Protein AF-A0A2K8PTS9-F1 (afdb_monomer)

pLDDT: mean 95.24, std 4.3, range [76.12, 98.56]

Foldseek 3Di:
DFAFPDQQCCQLQVNPRHLLSNLVCVVVVHHRVPDDPVLLVVLLVCVVVVHDDPAFEWEAQDPVQIHTPGCSSNSSSCVNNPNPDDGDHHYYHDNVRNVRSD

Solvent-accessible surface area (backbone atoms only — not comparable to full-atom values): 5595 Å² total; per-residue (Å²): 104,31,45,41,80,39,72,64,46,26,53,37,15,72,67,68,20,28,43,68,46,23,31,55,33,47,75,70,69,55,52,40,91,77,44,82,61,60,71,38,52,54,47,22,54,41,46,77,72,68,56,84,74,82,58,32,35,32,35,10,44,45,91,89,52,26,16,41,78,40,45,63,60,59,55,27,11,40,48,64,58,64,53,90,58,90,78,68,66,48,79,48,72,40,83,76,36,45,71,53,63,91

Sequence (102 aa):
MRYLDYSYWVELSGGSRQPTYAAARINAGLRAFDVPNEPFIDAAHALSRGERFPPPILVGERQDNLVCLEGHLRLTAYVLVGFPTDIECLIGTAPAMGRWAR

Mean predicted ali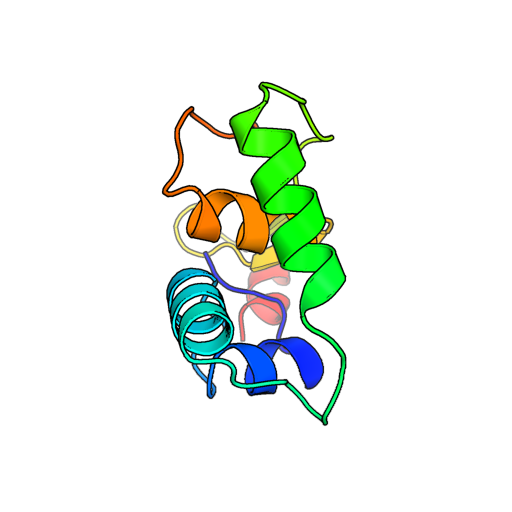gned error: 2.61 Å

Structure (mmCIF, N/CA/C/O backbone):
data_AF-A0A2K8PTS9-F1
#
_entry.id   AF-A0A2K8PTS9-F1
#
loop_
_atom_site.group_PDB
_atom_site.id
_atom_site.type_symbol
_atom_site.label_atom_id
_atom_site.label_alt_id
_atom_site.label_comp_id
_atom_site.label_asym_id
_atom_site.label_entity_id
_atom_site.label_seq_id
_atom_site.pdbx_PDB_ins_code
_atom_site.Cartn_x
_atom_site.Cartn_y
_atom_site.Cartn_z
_atom_site.occupancy
_atom_site.B_iso_or_equiv
_atom_site.auth_seq_id
_atom_site.auth_comp_id
_atom_site.auth_asym_id
_atom_site.auth_atom_id
_atom_site.pdbx_PDB_model_num
ATOM 1 N N . MET A 1 1 ? -3.250 -3.122 -9.066 1.00 91.06 1 MET A N 1
ATOM 2 C CA . MET A 1 1 ? -2.009 -2.392 -8.722 1.00 91.06 1 MET A CA 1
ATOM 3 C C . MET A 1 1 ? -1.227 -3.189 -7.680 1.00 91.06 1 MET A C 1
ATOM 5 O O . MET A 1 1 ? -1.844 -3.871 -6.867 1.00 91.06 1 MET A O 1
ATOM 9 N N . ARG A 1 2 ? 0.108 -3.167 -7.757 1.00 96.19 2 ARG A N 1
ATOM 10 C CA . ARG A 1 2 ? 1.032 -3.922 -6.888 1.00 96.19 2 ARG A CA 1
ATOM 11 C C . ARG A 1 2 ? 2.041 -2.987 -6.208 1.00 96.19 2 ARG A C 1
ATOM 13 O O . ARG A 1 2 ? 2.153 -1.825 -6.581 1.00 96.19 2 ARG A O 1
ATOM 20 N N . TYR A 1 3 ? 2.797 -3.483 -5.24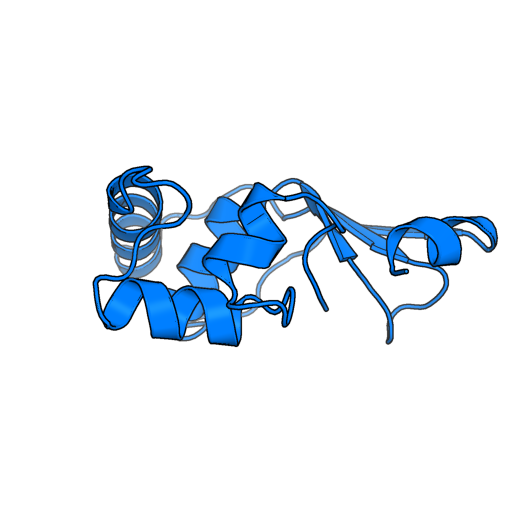4 1.00 97.50 3 TYR A N 1
ATOM 21 C CA . TYR A 1 3 ? 4.031 -2.854 -4.788 1.00 97.50 3 TYR A CA 1
ATOM 22 C C . TYR A 1 3 ? 5.160 -3.049 -5.806 1.00 97.50 3 TYR A C 1
ATOM 24 O O . TYR A 1 3 ? 5.115 -3.962 -6.646 1.00 97.50 3 TYR A O 1
ATOM 32 N N . LEU A 1 4 ? 6.194 -2.213 -5.707 1.00 95.06 4 LEU A N 1
ATOM 33 C CA . LEU A 1 4 ? 7.474 -2.489 -6.357 1.00 95.06 4 LEU A CA 1
ATOM 34 C C . LEU A 1 4 ? 8.018 -3.860 -5.940 1.00 95.06 4 LEU A C 1
ATOM 36 O O . LEU A 1 4 ? 7.720 -4.353 -4.849 1.00 95.06 4 LEU A O 1
ATOM 40 N N . ASP A 1 5 ? 8.807 -4.469 -6.825 1.00 94.50 5 ASP A N 1
ATOM 41 C CA . ASP A 1 5 ? 9.544 -5.689 -6.498 1.00 94.50 5 ASP A CA 1
ATOM 42 C C . ASP A 1 5 ? 10.718 -5.348 -5.575 1.00 94.50 5 ASP A C 1
ATOM 44 O O . ASP A 1 5 ? 11.839 -5.070 -5.996 1.00 94.50 5 ASP A O 1
ATOM 48 N N . TYR A 1 6 ? 10.402 -5.248 -4.290 1.00 95.19 6 TYR A N 1
ATOM 49 C CA . TYR A 1 6 ? 11.336 -4.929 -3.229 1.00 95.19 6 TYR A CA 1
ATOM 50 C C . TYR A 1 6 ? 11.085 -5.887 -2.074 1.00 95.19 6 TYR A C 1
ATOM 52 O O . TYR A 1 6 ? 9.935 -6.091 -1.675 1.00 95.19 6 TYR A O 1
ATOM 60 N N . SER A 1 7 ? 12.162 -6.459 -1.533 1.00 97.06 7 SER A N 1
ATOM 61 C CA . SER A 1 7 ? 12.119 -7.591 -0.598 1.00 97.06 7 SER A CA 1
ATOM 62 C C . SER A 1 7 ? 11.128 -7.392 0.548 1.00 97.06 7 SER A C 1
ATOM 64 O O . SER A 1 7 ? 10.353 -8.296 0.844 1.00 97.06 7 SER A O 1
ATOM 66 N N . TYR A 1 8 ? 11.084 -6.194 1.139 1.00 97.75 8 TYR A N 1
ATOM 67 C CA . TYR A 1 8 ? 10.141 -5.866 2.209 1.00 97.75 8 TYR A CA 1
ATOM 68 C C . TYR A 1 8 ? 8.674 -6.035 1.793 1.00 97.75 8 TYR A C 1
ATOM 70 O O . TYR A 1 8 ? 7.895 -6.683 2.489 1.00 97.75 8 TYR A O 1
ATOM 78 N N . TRP A 1 9 ? 8.287 -5.488 0.640 1.00 97.62 9 TRP A N 1
ATOM 79 C CA . TRP A 1 9 ? 6.902 -5.539 0.169 1.00 97.62 9 TRP A CA 1
ATOM 80 C C . TRP A 1 9 ? 6.502 -6.934 -0.298 1.00 97.62 9 TRP A C 1
ATOM 82 O O . TRP A 1 9 ? 5.350 -7.340 -0.120 1.00 97.62 9 TRP A O 1
ATOM 92 N N . VAL A 1 10 ? 7.449 -7.671 -0.877 1.00 97.81 10 VAL A N 1
ATOM 93 C CA . VAL A 1 10 ? 7.278 -9.080 -1.242 1.00 97.81 10 VAL A CA 1
ATOM 94 C C . VAL A 1 10 ? 6.993 -9.902 0.017 1.00 97.81 10 VAL A C 1
ATOM 96 O O . VAL A 1 10 ? 5.970 -10.579 0.070 1.00 97.81 10 VAL A O 1
ATOM 99 N N . GLU A 1 11 ? 7.807 -9.765 1.062 1.00 98.56 11 GLU A N 1
ATOM 100 C CA . GLU A 1 11 ? 7.638 -10.488 2.330 1.00 98.56 11 GLU A CA 1
ATOM 101 C C . GLU A 1 11 ? 6.324 -10.128 3.045 1.00 98.56 11 GLU A C 1
ATOM 103 O O . GLU A 1 11 ? 5.523 -11.004 3.400 1.00 98.56 11 GLU A O 1
ATOM 108 N N . LEU A 1 12 ? 6.040 -8.827 3.184 1.00 98.56 12 LEU A N 1
ATOM 109 C CA . LEU A 1 12 ? 4.828 -8.330 3.844 1.00 98.56 12 LEU A CA 1
ATOM 110 C C . LEU A 1 12 ? 3.554 -8.873 3.195 1.00 98.56 12 LEU A C 1
ATOM 112 O O . LEU A 1 12 ? 2.594 -9.208 3.883 1.00 98.56 12 LEU A O 1
ATOM 116 N N . SER A 1 13 ? 3.559 -9.004 1.869 1.00 98.44 13 SER A N 1
ATOM 117 C CA . SER A 1 13 ? 2.413 -9.458 1.077 1.00 98.44 13 SER A CA 1
ATOM 118 C C . SER A 1 13 ? 2.405 -10.963 0.778 1.00 98.44 13 SER A C 1
ATOM 120 O O . SER A 1 13 ? 1.545 -11.420 0.018 1.00 98.44 13 SER A O 1
ATOM 122 N N . GLY A 1 14 ? 3.338 -11.738 1.344 1.00 97.88 14 GLY A N 1
ATOM 123 C CA . GLY A 1 14 ? 3.434 -13.183 1.118 1.00 97.88 14 GLY A CA 1
ATOM 124 C C . GLY A 1 14 ? 3.741 -13.548 -0.339 1.00 97.88 14 GLY A C 1
ATOM 125 O O . GLY A 1 14 ? 3.154 -14.481 -0.878 1.00 97.88 14 GLY A O 1
ATOM 126 N N . GLY A 1 15 ? 4.584 -12.763 -1.008 1.00 97.38 15 GLY A N 1
ATOM 127 C CA . GLY A 1 15 ? 4.991 -12.957 -2.403 1.00 97.38 15 GLY A CA 1
ATOM 128 C C . GLY A 1 15 ? 4.074 -12.313 -3.446 1.00 97.38 15 GLY A C 1
ATOM 129 O O . GLY A 1 15 ? 4.489 -12.099 -4.582 1.00 97.38 15 GLY A O 1
ATOM 130 N N . SER A 1 16 ? 2.839 -11.954 -3.087 1.00 96.94 16 SER A N 1
ATOM 131 C CA . SER A 1 16 ? 1.846 -11.454 -4.055 1.00 96.94 16 SER A CA 1
ATOM 132 C C . SER A 1 16 ? 2.144 -10.047 -4.587 1.00 96.94 16 SER A C 1
ATOM 134 O O . SER A 1 16 ? 1.645 -9.661 -5.649 1.00 96.94 16 SER A O 1
ATOM 136 N N . ARG A 1 17 ? 2.894 -9.250 -3.813 1.00 97.38 17 ARG A N 1
ATOM 137 C CA . ARG A 1 17 ? 3.077 -7.800 -3.982 1.00 97.38 17 ARG A CA 1
ATOM 138 C C . ARG A 1 17 ? 1.764 -7.014 -3.951 1.00 97.38 17 ARG A C 1
ATOM 140 O O . ARG A 1 17 ? 1.733 -5.865 -4.379 1.00 97.38 17 ARG A O 1
ATOM 147 N N . GLN A 1 18 ? 0.665 -7.597 -3.479 1.00 97.44 18 GLN A N 1
ATOM 148 C CA . GLN A 1 18 ? -0.635 -6.933 -3.447 1.00 97.44 18 GLN A CA 1
ATOM 149 C C . GLN A 1 18 ? -0.913 -6.328 -2.063 1.00 97.44 18 GLN A C 1
ATOM 151 O O . GLN A 1 18 ? -0.767 -7.023 -1.054 1.00 97.44 18 GLN A O 1
ATOM 156 N N . PRO A 1 19 ? -1.383 -5.069 -1.988 1.00 97.12 19 PRO A N 1
ATOM 157 C CA . PRO A 1 19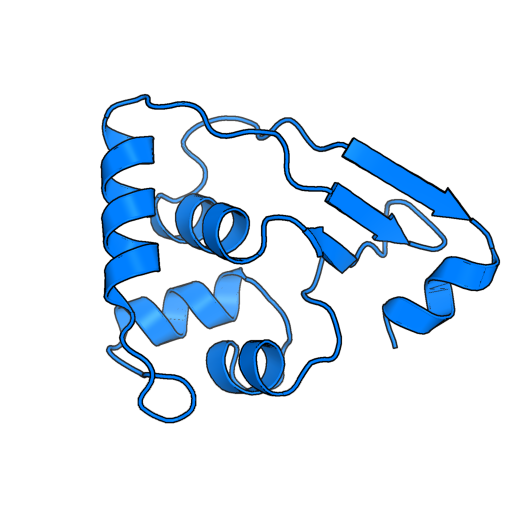 ? -1.745 -4.452 -0.713 1.00 97.12 19 PRO A CA 1
ATOM 158 C C . PRO A 1 19 ? -2.860 -5.161 0.051 1.00 97.12 19 PRO A C 1
ATOM 160 O O . PRO A 1 19 ? -2.830 -5.193 1.275 1.00 97.12 19 PRO A O 1
ATOM 163 N N . THR A 1 20 ? -3.811 -5.776 -0.655 1.00 97.62 20 THR A N 1
ATOM 164 C CA . THR A 1 20 ? -4.887 -6.597 -0.070 1.00 97.62 20 THR A CA 1
ATOM 165 C C . THR A 1 20 ? -4.342 -7.785 0.716 1.00 97.62 20 THR A C 1
ATOM 167 O O . THR A 1 20 ? -4.777 -8.038 1.836 1.00 97.62 20 THR A O 1
ATOM 170 N N . TYR A 1 21 ? -3.332 -8.465 0.178 1.00 98.38 21 TYR A N 1
ATOM 171 C CA . TYR A 1 21 ? -2.659 -9.566 0.863 1.00 98.38 21 TYR A CA 1
ATOM 172 C C . TYR A 1 21 ? -1.779 -9.076 2.015 1.00 98.38 21 TYR A C 1
ATOM 174 O O . TYR A 1 21 ? -1.760 -9.706 3.070 1.00 98.38 21 TYR A O 1
ATOM 182 N N . ALA A 1 22 ? -1.085 -7.944 1.850 1.00 98.44 22 ALA A N 1
ATOM 183 C CA . ALA A 1 22 ? -0.332 -7.328 2.943 1.00 98.44 22 ALA A CA 1
ATOM 184 C C . ALA A 1 22 ? -1.244 -6.954 4.121 1.00 98.44 22 ALA A C 1
ATOM 186 O O . ALA A 1 22 ? -0.956 -7.325 5.254 1.00 98.44 22 ALA A O 1
ATOM 187 N N . ALA A 1 23 ? -2.379 -6.302 3.859 1.00 98.31 23 ALA A N 1
ATOM 188 C CA . ALA A 1 23 ? -3.359 -5.951 4.883 1.00 98.31 23 ALA A CA 1
ATOM 189 C C . ALA A 1 23 ? -3.924 -7.191 5.597 1.00 98.31 23 ALA A C 1
ATOM 191 O O . ALA A 1 23 ? -3.997 -7.212 6.824 1.00 98.31 23 ALA A O 1
ATOM 192 N N . ALA A 1 24 ? -4.255 -8.255 4.856 1.00 98.31 24 ALA A N 1
ATOM 193 C CA . ALA A 1 24 ? -4.711 -9.513 5.448 1.00 98.31 24 ALA A CA 1
ATOM 194 C C . ALA A 1 24 ? -3.659 -10.131 6.389 1.00 98.31 24 ALA A C 1
ATOM 196 O O . ALA A 1 24 ? -3.996 -10.602 7.474 1.00 98.31 24 ALA A O 1
ATOM 197 N N . ARG A 1 25 ? -2.379 -10.094 6.002 1.00 98.56 25 ARG A N 1
ATOM 198 C CA . ARG A 1 25 ? -1.265 -10.608 6.816 1.00 98.56 25 ARG A CA 1
ATOM 199 C C . ARG A 1 25 ? -0.998 -9.741 8.048 1.00 98.56 25 ARG A C 1
ATOM 201 O O . ARG A 1 25 ? -0.802 -10.296 9.126 1.00 98.56 25 ARG A O 1
ATOM 208 N N . ILE A 1 26 ? -1.075 -8.416 7.915 1.00 98.50 26 ILE A N 1
ATOM 209 C CA . ILE A 1 26 ? -0.995 -7.473 9.043 1.00 98.50 26 ILE A CA 1
ATOM 210 C C . ILE A 1 26 ? -2.118 -7.746 10.050 1.00 98.50 26 ILE A C 1
ATOM 212 O O . ILE A 1 26 ? -1.842 -7.870 11.242 1.00 98.50 26 ILE A O 1
ATOM 216 N N . ASN A 1 27 ? -3.360 -7.914 9.583 1.00 98.12 27 ASN A N 1
ATOM 217 C CA . ASN A 1 27 ? -4.506 -8.249 10.437 1.00 98.12 27 ASN A CA 1
ATOM 218 C C . ASN A 1 27 ? -4.355 -9.613 11.131 1.00 98.12 27 ASN A C 1
ATOM 220 O O . ASN A 1 27 ? -4.857 -9.798 12.236 1.00 98.12 27 ASN A O 1
ATOM 224 N N . ALA A 1 28 ? -3.636 -10.555 10.516 1.00 98.06 28 ALA A N 1
ATOM 225 C CA . ALA A 1 28 ? -3.275 -11.835 11.126 1.00 98.06 28 ALA A CA 1
ATOM 226 C C . ALA A 1 28 ? -2.077 -11.744 12.098 1.00 98.06 28 ALA A C 1
ATOM 228 O O . ALA A 1 28 ? -1.630 -12.766 12.614 1.00 98.06 28 ALA A O 1
ATOM 229 N N . GLY A 1 29 ? -1.530 -10.546 12.336 1.00 97.56 29 GLY A N 1
ATOM 230 C CA . GLY A 1 29 ? -0.390 -10.321 13.228 1.00 97.56 29 GLY A CA 1
ATOM 231 C C . GLY A 1 29 ? 0.972 -10.694 12.635 1.00 97.56 29 GLY A C 1
ATOM 232 O O . GLY A 1 29 ? 1.969 -10.675 13.355 1.00 97.56 29 GLY A O 1
ATOM 233 N N . LEU A 1 30 ? 1.047 -11.020 11.340 1.00 98.25 30 LEU A N 1
ATOM 234 C CA . LEU A 1 30 ? 2.305 -11.370 10.680 1.00 98.25 30 LEU A CA 1
ATOM 235 C C . LEU A 1 30 ? 3.135 -10.116 10.395 1.00 98.25 30 LEU A C 1
ATOM 237 O O . LEU A 1 30 ? 2.607 -9.091 9.959 1.00 98.25 30 LEU A O 1
ATOM 241 N N . ARG A 1 31 ? 4.447 -10.218 10.607 1.00 97.94 31 ARG A N 1
ATOM 242 C CA . ARG A 1 31 ? 5.415 -9.131 10.423 1.00 97.94 31 ARG A CA 1
ATOM 243 C C . ARG A 1 31 ? 6.421 -9.502 9.345 1.00 97.94 31 ARG A C 1
ATOM 245 O O . ARG A 1 31 ? 6.915 -10.626 9.321 1.00 97.94 31 ARG A O 1
ATOM 252 N N . ALA A 1 32 ? 6.732 -8.557 8.464 1.00 98.06 32 ALA A N 1
ATOM 253 C CA . ALA A 1 32 ? 7.772 -8.745 7.462 1.00 98.06 32 ALA A CA 1
ATOM 254 C C . ALA A 1 32 ? 9.146 -8.515 8.089 1.00 98.06 32 ALA A C 1
ATOM 256 O O . ALA A 1 32 ? 9.411 -7.407 8.552 1.00 98.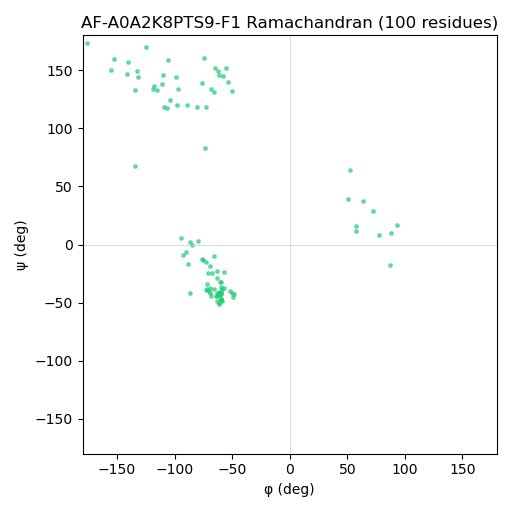06 32 ALA A O 1
ATOM 257 N N . PHE A 1 33 ? 10.011 -9.533 8.092 1.00 97.62 33 PHE A N 1
ATOM 258 C CA . PHE A 1 33 ? 11.358 -9.457 8.681 1.00 97.62 33 PHE A CA 1
ATOM 259 C C . PHE A 1 33 ? 11.367 -8.910 10.120 1.00 97.62 33 PHE A C 1
ATOM 261 O O . PHE A 1 33 ? 12.208 -8.085 10.466 1.00 97.62 33 PHE A O 1
ATOM 268 N N . ASP A 1 34 ? 10.374 -9.304 10.924 1.00 96.50 34 ASP A N 1
ATOM 269 C CA . ASP A 1 34 ? 10.150 -8.822 12.297 1.00 96.50 34 ASP A CA 1
ATOM 270 C C . ASP A 1 34 ? 9.980 -7.298 12.445 1.00 96.50 34 ASP A C 1
ATOM 272 O O . ASP A 1 34 ? 9.936 -6.773 13.561 1.00 96.50 34 ASP A O 1
ATOM 276 N N . VAL A 1 35 ? 9.812 -6.572 11.336 1.00 97.62 35 VAL A N 1
ATOM 277 C CA . VAL A 1 35 ? 9.551 -5.134 11.355 1.00 97.62 35 VAL A CA 1
ATOM 278 C C . VAL A 1 35 ? 8.153 -4.883 11.942 1.00 97.62 35 VAL A C 1
ATOM 280 O O . VAL A 1 35 ? 7.196 -5.553 11.540 1.00 97.62 35 VAL A O 1
ATOM 283 N N . PRO A 1 36 ? 8.004 -3.925 12.876 1.00 97.44 36 PRO A N 1
ATOM 284 C CA . PRO A 1 36 ? 6.722 -3.628 13.513 1.00 97.44 36 PRO A CA 1
ATOM 285 C C . PRO A 1 36 ? 5.645 -3.150 12.511 1.00 97.44 36 PRO A C 1
ATOM 287 O O . PRO A 1 36 ? 5.948 -2.451 11.542 1.00 97.44 36 PRO A O 1
ATOM 290 N N . ASN A 1 37 ? 4.379 -3.508 12.759 1.00 98.38 37 ASN A N 1
ATOM 291 C CA . ASN A 1 37 ? 3.230 -3.151 11.906 1.00 98.38 37 ASN A CA 1
ATOM 292 C C . ASN A 1 37 ? 2.525 -1.855 12.349 1.00 98.38 37 ASN A C 1
ATOM 294 O O . ASN A 1 37 ? 1.649 -1.348 11.649 1.00 98.38 37 ASN A O 1
ATOM 298 N N . GLU A 1 38 ? 2.898 -1.324 13.507 1.00 98.31 38 GLU A N 1
ATOM 299 C CA . GLU A 1 38 ? 2.317 -0.177 14.196 1.00 98.31 38 GLU A CA 1
ATOM 300 C C . GLU A 1 38 ? 2.171 1.044 13.267 1.00 98.31 38 GLU A C 1
ATOM 302 O O . GLU A 1 38 ? 1.074 1.598 13.225 1.00 98.31 38 GLU A O 1
ATOM 307 N N . PRO A 1 39 ? 3.146 1.392 12.396 1.00 98.19 39 PRO A N 1
ATOM 308 C CA . PRO A 1 39 ? 2.970 2.498 11.453 1.00 98.19 39 PRO A CA 1
ATOM 309 C C . PRO A 1 39 ? 1.786 2.335 10.484 1.00 98.19 39 PRO A C 1
ATOM 311 O O . PRO A 1 39 ? 1.167 3.326 10.095 1.00 98.19 39 PRO A O 1
ATOM 314 N N . PHE A 1 40 ? 1.446 1.104 10.082 1.00 98.25 40 PHE A N 1
ATOM 315 C CA . PHE A 1 40 ? 0.272 0.851 9.239 1.00 98.25 40 PHE A CA 1
ATOM 316 C C . PHE A 1 40 ? -1.028 1.019 10.028 1.00 98.25 40 PHE A C 1
ATOM 318 O O . PHE A 1 40 ? -1.997 1.564 9.501 1.00 98.25 40 PHE A O 1
ATOM 325 N N . ILE A 1 41 ? -1.036 0.566 11.285 1.00 98.00 41 ILE A N 1
ATOM 326 C CA . ILE A 1 41 ? -2.192 0.656 12.184 1.00 98.00 41 ILE A CA 1
ATOM 327 C C . ILE A 1 41 ? -2.471 2.114 12.557 1.00 98.00 41 ILE A C 1
ATOM 329 O O . ILE A 1 41 ? -3.612 2.564 12.467 1.00 98.00 41 ILE A O 1
ATOM 333 N N . ASP A 1 42 ? -1.435 2.882 12.884 1.00 98.31 42 ASP A N 1
ATOM 334 C CA . ASP A 1 42 ? -1.558 4.303 13.212 1.00 98.31 42 ASP A CA 1
ATOM 335 C C . ASP A 1 42 ? -2.096 5.108 12.024 1.00 98.31 42 ASP A C 1
ATOM 337 O O . ASP A 1 42 ? -3.011 5.923 12.177 1.00 98.31 42 ASP A O 1
ATOM 341 N N . ALA A 1 43 ? -1.592 4.829 10.817 1.00 97.44 43 ALA A N 1
ATOM 342 C CA . ALA A 1 43 ? -2.093 5.446 9.594 1.00 97.44 43 ALA A CA 1
ATOM 343 C C . ALA A 1 43 ? -3.542 5.034 9.281 1.00 97.44 43 ALA A C 1
ATOM 345 O O . ALA A 1 43 ? -4.333 5.871 8.846 1.00 97.44 43 ALA A O 1
ATOM 346 N N . ALA A 1 44 ? -3.920 3.775 9.525 1.00 97.12 44 ALA A N 1
ATOM 347 C CA . ALA A 1 44 ? -5.301 3.319 9.380 1.00 97.12 44 ALA A CA 1
ATOM 348 C C . ALA A 1 44 ? -6.230 4.049 10.366 1.00 97.12 44 ALA A C 1
ATOM 350 O O . ALA A 1 44 ? -7.279 4.557 9.976 1.00 97.12 44 ALA A O 1
ATOM 351 N N . HIS A 1 45 ? -5.824 4.203 11.628 1.00 97.12 45 HIS A N 1
ATOM 352 C CA . HIS A 1 45 ? -6.587 4.979 12.606 1.00 97.12 45 HIS A CA 1
ATOM 353 C C . HIS A 1 45 ? -6.736 6.453 12.207 1.00 97.12 45 HIS A C 1
ATOM 355 O O . HIS A 1 45 ? -7.820 7.012 12.368 1.00 97.12 45 HIS A O 1
ATOM 361 N N . ALA A 1 46 ? -5.683 7.076 11.672 1.00 96.38 46 ALA A N 1
ATOM 362 C CA . ALA A 1 46 ? -5.746 8.439 11.143 1.00 96.38 46 ALA A CA 1
ATOM 363 C C . ALA A 1 46 ? -6.775 8.568 10.007 1.00 96.38 46 ALA A C 1
ATOM 365 O O . ALA A 1 46 ? -7.638 9.448 10.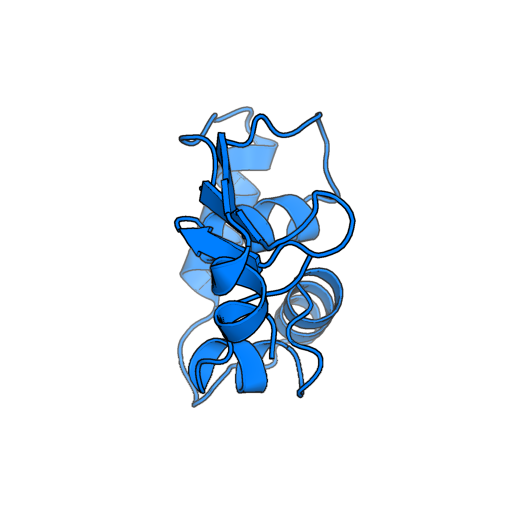048 1.00 96.38 46 ALA A O 1
ATOM 366 N N . LEU A 1 47 ? -6.763 7.640 9.044 1.00 94.56 47 LEU A N 1
ATOM 367 C CA . LEU A 1 47 ? -7.746 7.608 7.954 1.00 94.56 47 LEU A CA 1
ATOM 368 C C . LEU A 1 47 ? -9.180 7.447 8.465 1.00 94.56 47 LEU A C 1
ATOM 370 O O . LEU A 1 47 ? -10.072 8.163 8.011 1.00 94.56 47 LEU A O 1
ATOM 374 N N . SER A 1 48 ? -9.405 6.566 9.442 1.00 93.69 48 SER A N 1
ATOM 375 C CA . SER A 1 48 ? -10.727 6.369 10.054 1.00 93.69 48 SER A CA 1
ATOM 376 C C . SER A 1 48 ? -11.249 7.611 10.787 1.00 93.69 48 SER A C 1
ATOM 378 O O . SER A 1 48 ? -12.459 7.760 10.942 1.00 93.69 48 SER A O 1
ATOM 380 N N . ARG A 1 49 ? -10.366 8.527 11.211 1.00 94.44 49 ARG A N 1
ATOM 381 C CA . ARG A 1 49 ? -10.736 9.838 11.780 1.00 94.44 49 ARG A CA 1
ATOM 382 C C . ARG A 1 49 ? -10.984 10.920 10.724 1.00 94.44 49 ARG A C 1
ATOM 384 O O . ARG A 1 49 ? -11.304 12.051 11.081 1.00 94.44 49 ARG A O 1
ATOM 391 N N . GLY A 1 50 ? -10.848 10.592 9.440 1.00 92.75 50 GLY A N 1
ATOM 392 C CA . GLY A 1 50 ? -11.041 11.524 8.331 1.00 92.75 50 GLY A CA 1
ATOM 393 C C . GLY A 1 50 ? -9.788 12.308 7.940 1.00 92.75 50 GLY A C 1
ATOM 394 O O . GLY A 1 50 ? -9.888 13.226 7.123 1.00 92.75 50 GLY A O 1
ATOM 395 N N . GLU A 1 51 ? -8.614 11.961 8.477 1.00 94.50 51 GLU A N 1
ATOM 396 C CA . GLU A 1 51 ? -7.361 12.569 8.032 1.00 94.50 51 GLU A CA 1
ATOM 397 C C . GLU A 1 51 ? -7.101 12.247 6.553 1.00 94.50 51 GLU A C 1
ATOM 399 O O . GLU A 1 51 ? -7.508 11.210 6.017 1.00 94.50 51 GLU A O 1
ATOM 404 N N . ARG A 1 52 ? -6.429 13.172 5.868 1.00 91.56 52 ARG A N 1
ATOM 405 C CA . ARG A 1 52 ? -6.073 13.052 4.455 1.00 91.56 52 ARG A CA 1
ATOM 406 C C . ARG A 1 52 ? -4.565 12.989 4.341 1.00 91.56 52 ARG A C 1
ATOM 408 O O . ARG A 1 52 ? -3.859 13.815 4.912 1.00 91.56 52 ARG A O 1
ATOM 415 N N . PHE A 1 53 ? -4.083 12.036 3.560 1.00 93.06 53 PHE A N 1
ATOM 416 C CA . PHE A 1 53 ? -2.674 11.956 3.225 1.00 93.06 53 PHE A CA 1
ATOM 417 C C . PHE A 1 53 ? -2.407 12.407 1.790 1.00 93.06 53 PHE A C 1
ATOM 419 O O . PHE A 1 53 ? -3.311 12.324 0.956 1.00 93.06 53 PHE A O 1
ATOM 426 N N . PRO A 1 54 ? -1.161 12.804 1.473 1.00 95.12 54 PRO A N 1
ATOM 427 C CA . PRO A 1 54 ? -0.757 13.046 0.098 1.00 95.12 54 PRO A CA 1
ATOM 428 C C . PRO A 1 54 ? -1.056 11.840 -0.813 1.00 95.12 54 PRO A C 1
ATOM 430 O O . PRO A 1 54 ? -0.820 10.694 -0.388 1.00 95.12 54 PRO A O 1
ATOM 433 N N . PRO A 1 55 ? -1.522 12.089 -2.053 1.00 95.44 55 PRO A N 1
ATOM 434 C CA . PRO A 1 55 ? -1.761 11.054 -3.053 1.00 95.44 55 PRO A CA 1
ATOM 435 C C . PRO A 1 55 ? -0.553 10.119 -3.218 1.00 95.44 55 PRO A C 1
ATOM 437 O O . PRO A 1 55 ? 0.573 10.609 -3.346 1.00 95.44 55 PRO A O 1
ATOM 440 N N . PRO A 1 56 ? -0.729 8.784 -3.224 1.00 96.12 56 PRO A N 1
ATOM 441 C CA . PRO A 1 56 ? 0.344 7.882 -3.612 1.00 96.12 56 PRO A CA 1
ATOM 442 C C . PRO A 1 56 ? 0.709 8.091 -5.086 1.00 96.12 56 PRO A C 1
ATOM 444 O O . PRO A 1 56 ? -0.126 8.465 -5.919 1.00 96.12 56 PRO A O 1
ATOM 447 N N . ILE A 1 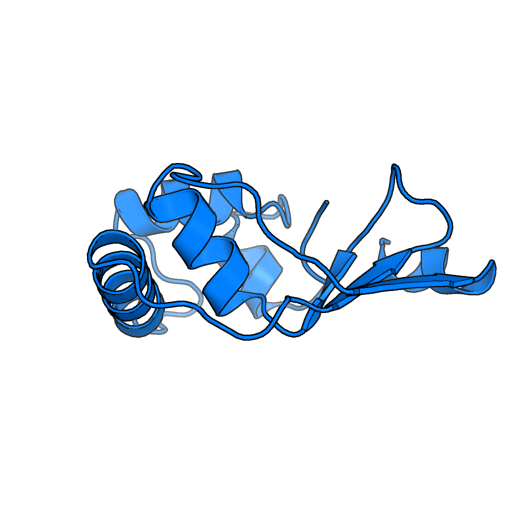57 ? 1.966 7.800 -5.410 1.00 97.56 57 ILE A N 1
ATOM 448 C CA . ILE A 1 57 ? 2.477 7.862 -6.779 1.00 97.56 57 ILE A CA 1
ATOM 449 C C . ILE A 1 57 ? 2.457 6.453 -7.352 1.00 97.56 57 ILE A C 1
ATOM 451 O O . ILE A 1 57 ? 3.117 5.548 -6.834 1.00 97.56 57 ILE A O 1
ATOM 455 N N . LEU A 1 58 ? 1.708 6.271 -8.433 1.00 97.31 58 LEU A N 1
ATOM 456 C CA . LEU A 1 58 ? 1.582 5.017 -9.161 1.00 97.31 58 LEU A CA 1
ATOM 457 C C . LEU A 1 58 ? 2.250 5.150 -10.527 1.00 97.31 58 LEU A C 1
ATOM 459 O O . LEU A 1 58 ? 2.086 6.160 -11.210 1.00 97.31 58 LEU A O 1
ATOM 463 N N . VAL A 1 59 ? 2.984 4.124 -10.948 1.00 97.12 59 VAL A N 1
ATOM 464 C CA . VAL A 1 59 ? 3.652 4.107 -12.253 1.00 97.12 59 VAL A CA 1
ATOM 465 C C . VAL A 1 59 ? 3.425 2.802 -12.998 1.00 97.12 59 VAL A C 1
ATOM 467 O O . VAL A 1 59 ? 3.285 1.744 -12.388 1.00 97.12 59 VAL A O 1
ATOM 470 N N . GLY A 1 60 ? 3.407 2.857 -14.326 1.00 96.88 60 GLY A N 1
ATOM 471 C CA . GLY A 1 60 ? 3.311 1.662 -15.161 1.00 96.88 60 GLY A CA 1
ATOM 472 C C . GLY A 1 60 ? 3.395 1.971 -16.648 1.00 96.88 60 GLY A C 1
ATOM 473 O O . GLY A 1 60 ? 3.431 3.123 -17.067 1.00 96.88 60 GLY A O 1
ATOM 474 N N . GLU A 1 61 ? 3.443 0.927 -17.467 1.00 95.69 61 GLU A N 1
ATOM 475 C CA . GLU A 1 61 ? 3.310 1.080 -18.921 1.00 95.69 61 GLU A CA 1
ATOM 476 C C . GLU A 1 61 ? 1.883 1.498 -19.302 1.00 95.69 61 GLU A C 1
ATOM 478 O O . GLU A 1 61 ? 1.679 2.321 -20.191 1.00 95.69 61 GLU A O 1
ATOM 483 N N . ARG A 1 62 ? 0.900 0.948 -18.584 1.00 94.44 62 ARG A N 1
ATOM 484 C CA . ARG A 1 62 ? -0.534 1.142 -18.788 1.00 94.44 62 ARG A CA 1
ATOM 485 C C . ARG A 1 62 ? -1.244 1.256 -17.439 1.00 94.44 62 ARG A C 1
ATOM 487 O O . ARG A 1 62 ? -0.753 0.743 -16.433 1.00 94.44 62 ARG A O 1
ATOM 494 N N . GLN A 1 63 ? -2.417 1.886 -17.423 1.00 92.12 63 GLN A N 1
ATOM 495 C CA . GLN A 1 63 ? -3.192 2.119 -16.195 1.00 92.12 63 GLN A CA 1
ATOM 496 C C . GLN A 1 63 ? -3.754 0.835 -15.556 1.00 92.12 63 GLN A C 1
ATOM 498 O O . GLN A 1 63 ? -3.969 0.795 -14.348 1.00 92.12 63 GLN A O 1
ATOM 503 N N . ASP A 1 64 ? -3.946 -0.234 -16.331 1.00 91.38 64 ASP A N 1
ATOM 504 C CA . ASP A 1 64 ? -4.370 -1.552 -15.834 1.00 91.38 64 ASP A CA 1
ATOM 505 C C . ASP A 1 64 ? -3.236 -2.318 -15.122 1.00 91.38 64 ASP A C 1
ATOM 507 O O . ASP A 1 64 ? -3.485 -3.295 -14.413 1.00 91.38 64 ASP A O 1
ATOM 511 N N . ASN A 1 65 ? -1.986 -1.864 -15.259 1.00 92.00 65 ASN A N 1
ATOM 512 C CA . ASN A 1 65 ? -0.800 -2.530 -14.728 1.00 92.00 65 ASN A CA 1
ATOM 513 C C . ASN A 1 65 ? 0.145 -1.539 -14.028 1.00 92.00 65 ASN A C 1
ATOM 515 O O . ASN A 1 65 ? 1.254 -1.269 -14.491 1.00 92.00 65 ASN A O 1
ATOM 519 N N . LEU A 1 66 ? -0.315 -1.004 -12.895 1.00 96.00 66 LEU A N 1
ATOM 520 C CA . LEU A 1 66 ? 0.424 -0.036 -12.083 1.00 96.00 66 LEU A CA 1
ATOM 521 C C . LEU A 1 66 ? 1.126 -0.680 -10.879 1.00 96.00 66 LEU A C 1
ATOM 523 O O . LEU A 1 66 ? 0.562 -1.556 -10.206 1.00 96.00 66 LEU A O 1
ATOM 527 N N . VAL A 1 67 ? 2.313 -0.168 -10.556 1.00 97.12 67 VAL A N 1
ATOM 528 C CA . VAL A 1 67 ? 2.989 -0.358 -9.269 1.00 97.12 67 VAL A CA 1
ATOM 529 C C . VAL A 1 67 ? 3.022 0.936 -8.466 1.00 97.12 67 VAL A C 1
ATOM 531 O O . VAL A 1 67 ? 3.134 2.023 -9.026 1.00 97.12 67 VAL A O 1
ATOM 534 N N . CYS A 1 68 ? 2.932 0.822 -7.147 1.00 97.31 68 CYS A N 1
ATOM 535 C CA . CYS A 1 68 ? 3.138 1.938 -6.235 1.00 97.31 68 CYS A CA 1
ATOM 536 C C . CYS A 1 68 ? 4.631 2.275 -6.190 1.00 97.31 68 CYS A C 1
ATOM 538 O O . CYS A 1 68 ? 5.436 1.431 -5.819 1.00 97.31 68 CYS A O 1
ATOM 540 N N . LEU A 1 69 ? 4.998 3.487 -6.598 1.00 96.69 69 LEU A N 1
ATOM 541 C CA . LEU A 1 69 ? 6.355 4.017 -6.481 1.00 96.69 69 LEU A CA 1
ATOM 542 C C . LEU A 1 69 ? 6.567 4.665 -5.110 1.00 96.69 69 LEU A C 1
ATOM 544 O O . LEU A 1 69 ? 7.598 4.470 -4.473 1.00 96.69 69 LEU A O 1
ATOM 548 N N . GLU A 1 70 ? 5.571 5.409 -4.640 1.00 96.75 70 GLU A N 1
ATOM 549 C CA . GLU A 1 70 ? 5.604 6.111 -3.361 1.00 96.75 70 GLU A CA 1
ATOM 550 C C . GLU A 1 70 ? 4.224 6.035 -2.696 1.00 96.75 70 GLU A C 1
ATOM 552 O O . GLU A 1 70 ? 3.195 5.981 -3.374 1.00 96.75 70 GLU A O 1
ATOM 557 N N . GLY A 1 71 ? 4.209 5.984 -1.362 1.00 96.94 71 GLY A N 1
ATOM 558 C CA . GLY A 1 71 ? 2.980 5.877 -0.581 1.00 96.94 71 GLY A CA 1
ATOM 559 C C . GLY A 1 71 ? 2.563 4.451 -0.221 1.00 96.94 71 GLY A C 1
ATOM 560 O O . GLY A 1 71 ? 1.431 4.258 0.201 1.00 96.94 71 GLY A O 1
ATOM 561 N N . HIS A 1 72 ? 3.454 3.460 -0.324 1.00 97.31 72 HIS A N 1
ATOM 562 C CA . HIS A 1 72 ? 3.186 2.047 -0.006 1.00 97.31 72 HIS A CA 1
ATOM 563 C C . HIS A 1 72 ? 2.518 1.836 1.366 1.00 97.31 72 HIS A C 1
ATOM 565 O O . HIS A 1 72 ? 1.534 1.103 1.476 1.00 97.31 72 HIS A O 1
ATOM 571 N N . LEU A 1 73 ? 3.009 2.521 2.408 1.00 97.50 73 LEU A N 1
ATOM 572 C CA . LEU A 1 73 ? 2.419 2.476 3.750 1.00 97.50 73 LEU A CA 1
ATOM 573 C C . LEU A 1 73 ? 0.981 2.990 3.746 1.00 97.50 73 LEU A C 1
ATOM 575 O O . LEU A 1 73 ? 0.078 2.310 4.224 1.00 97.50 73 LEU A O 1
ATOM 579 N N . ARG A 1 74 ? 0.759 4.164 3.151 1.00 96.19 74 ARG A N 1
ATOM 580 C CA . ARG A 1 74 ? -0.562 4.799 3.072 1.00 96.19 74 ARG A CA 1
ATOM 581 C C . ARG A 1 74 ? -1.539 3.952 2.272 1.00 96.19 74 ARG A C 1
ATOM 583 O O . ARG A 1 74 ? -2.675 3.760 2.681 1.00 96.19 74 ARG A O 1
ATOM 590 N N . LEU A 1 75 ? -1.070 3.391 1.165 1.00 96.00 75 LEU A N 1
ATOM 591 C CA . LEU A 1 75 ? -1.821 2.469 0.329 1.00 96.00 75 LEU A CA 1
ATOM 592 C C . LEU A 1 75 ? -2.249 1.216 1.106 1.00 96.00 75 LEU A C 1
ATOM 594 O O . LEU A 1 75 ? -3.390 0.784 0.981 1.00 96.00 75 LEU A O 1
ATOM 598 N N . THR A 1 76 ? -1.365 0.669 1.944 1.00 97.56 76 THR A N 1
ATOM 599 C CA . THR A 1 76 ? -1.709 -0.436 2.855 1.00 97.56 76 THR A CA 1
ATOM 600 C C . THR A 1 76 ? -2.751 0.004 3.884 1.00 97.56 76 THR A C 1
ATOM 602 O O . THR A 1 76 ? -3.719 -0.711 4.122 1.00 97.56 76 THR A O 1
ATOM 605 N N . ALA A 1 77 ? -2.586 1.192 4.471 1.00 97.12 77 ALA A N 1
ATOM 606 C CA . ALA A 1 77 ? -3.506 1.735 5.467 1.00 97.12 77 ALA A CA 1
ATOM 607 C C . ALA A 1 77 ? -4.920 1.931 4.901 1.00 97.12 77 ALA A C 1
ATOM 609 O O . ALA A 1 77 ? -5.888 1.542 5.547 1.00 97.12 77 ALA A O 1
ATOM 610 N N . TYR A 1 78 ? -5.047 2.439 3.671 1.00 96.06 78 TYR A N 1
ATOM 611 C CA . TYR A 1 78 ? -6.337 2.545 2.983 1.00 96.06 78 TYR A CA 1
ATOM 612 C C . TYR A 1 78 ? -7.037 1.193 2.813 1.00 96.06 78 TYR A C 1
ATOM 614 O O . TYR A 1 78 ? -8.255 1.103 2.957 1.00 96.06 78 TYR A O 1
ATOM 622 N N . VAL A 1 79 ? -6.271 0.139 2.534 1.00 96.62 79 VAL A N 1
ATOM 623 C CA . VAL A 1 79 ? -6.806 -1.223 2.433 1.00 96.62 79 VAL A CA 1
ATOM 624 C C . VAL A 1 79 ? -7.251 -1.730 3.804 1.00 96.62 79 VAL A C 1
ATOM 626 O O . VAL A 1 79 ? -8.315 -2.332 3.903 1.00 96.62 79 VAL A O 1
ATOM 629 N N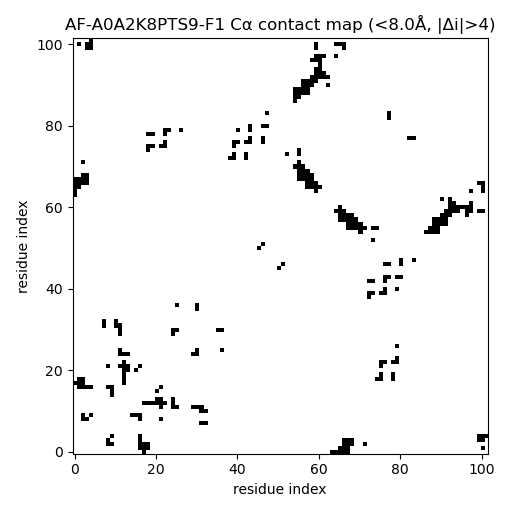 . LEU A 1 80 ? -6.472 -1.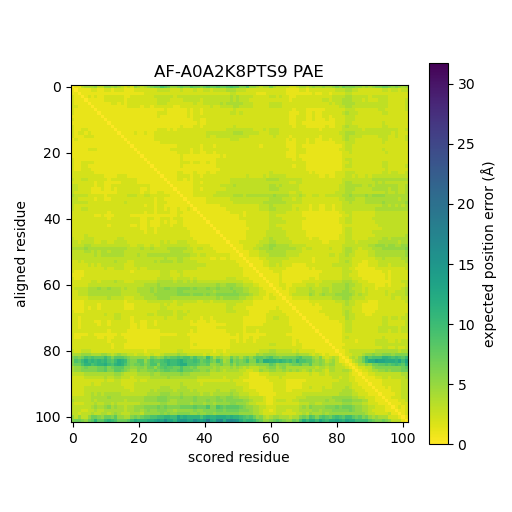465 4.860 1.00 97.31 80 LEU A N 1
ATOM 630 C CA . LEU A 1 80 ? -6.809 -1.855 6.235 1.00 97.31 80 LEU A CA 1
ATOM 631 C C . LEU A 1 80 ? -8.128 -1.234 6.710 1.00 97.31 80 LEU A C 1
ATOM 633 O O . LEU A 1 80 ? -8.891 -1.902 7.401 1.00 97.31 80 LEU A O 1
ATOM 637 N N . VAL A 1 81 ? -8.425 0.004 6.306 1.00 95.88 81 VAL A N 1
ATOM 638 C CA . VAL A 1 81 ? -9.706 0.666 6.619 1.00 95.88 81 VAL A CA 1
ATOM 639 C C . VAL A 1 81 ? -10.826 0.354 5.622 1.00 95.88 81 VAL A C 1
ATOM 641 O O . VAL A 1 81 ? -11.924 0.887 5.751 1.00 95.88 81 VAL A O 1
ATOM 644 N N . GLY A 1 82 ? -10.573 -0.495 4.622 1.00 93.25 82 GLY A N 1
ATOM 645 C CA . GLY A 1 82 ? -11.584 -0.926 3.658 1.00 93.25 82 GLY A CA 1
ATOM 646 C C . GLY A 1 82 ? -12.006 0.140 2.644 1.00 93.25 82 GLY A C 1
ATOM 647 O O . GLY A 1 82 ? -13.137 0.090 2.176 1.00 93.25 82 GLY A O 1
ATOM 648 N N . PHE A 1 83 ? -11.121 1.081 2.292 1.00 84.38 83 PHE A N 1
ATOM 649 C CA . PHE A 1 83 ? -11.391 2.154 1.320 1.00 84.38 83 PHE A CA 1
ATOM 650 C C . PHE A 1 83 ? -12.671 2.961 1.627 1.00 84.38 83 PHE A C 1
ATOM 652 O O . PHE A 1 83 ? -13.606 2.968 0.828 1.00 84.38 83 PHE A O 1
ATOM 659 N N . PRO A 1 84 ? -12.733 3.695 2.753 1.00 76.12 84 PRO A N 1
ATOM 660 C CA . PRO A 1 84 ? -13.927 4.458 3.129 1.00 76.12 84 PRO A CA 1
ATOM 661 C C . PRO A 1 84 ? -14.237 5.621 2.167 1.00 76.12 84 PRO A C 1
ATOM 663 O O . PRO A 1 84 ? -15.281 6.257 2.277 1.00 76.12 84 PRO A O 1
ATOM 666 N N . THR A 1 85 ? -13.317 5.936 1.254 1.00 79.69 85 THR A N 1
ATOM 667 C CA . THR A 1 85 ? -13.421 6.985 0.241 1.00 79.69 85 THR A CA 1
ATOM 668 C C . THR A 1 85 ? -12.566 6.607 -0.964 1.00 79.69 85 THR A C 1
ATOM 670 O O . THR A 1 85 ? -11.606 5.841 -0.832 1.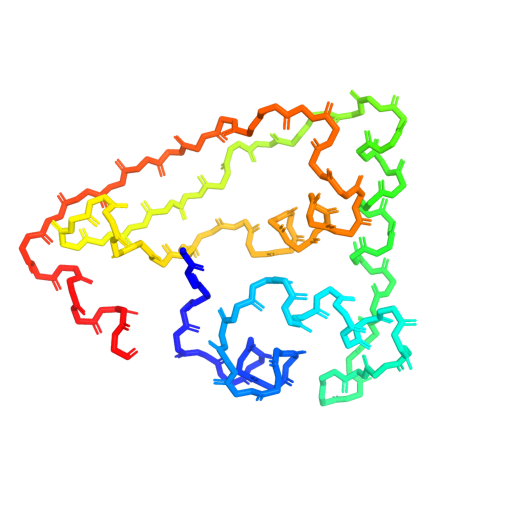00 79.69 85 THR A O 1
ATOM 673 N N . ASP A 1 86 ? -12.863 7.212 -2.112 1.00 85.94 86 ASP A N 1
ATOM 674 C CA . ASP A 1 86 ? -11.957 7.200 -3.257 1.00 85.94 86 ASP A CA 1
ATOM 675 C C . ASP A 1 86 ? -10.600 7.804 -2.877 1.00 85.94 86 ASP A C 1
ATOM 677 O O . ASP A 1 86 ? -10.518 8.749 -2.082 1.00 85.94 86 ASP A O 1
ATOM 681 N N . ILE A 1 87 ? -9.535 7.252 -3.458 1.00 87.62 87 ILE A N 1
ATOM 682 C CA . ILE A 1 87 ? -8.159 7.693 -3.230 1.00 87.62 87 ILE A CA 1
ATOM 683 C C . ILE A 1 87 ? -7.678 8.433 -4.468 1.00 87.62 87 ILE A C 1
ATOM 685 O O . ILE A 1 87 ? -7.531 7.845 -5.542 1.00 87.62 87 ILE A O 1
ATOM 689 N N . GLU A 1 88 ? -7.363 9.711 -4.303 1.00 92.06 88 GLU A N 1
ATOM 690 C CA . GLU A 1 88 ? -6.629 10.456 -5.317 1.00 92.06 88 GLU A CA 1
ATOM 691 C C . GLU A 1 88 ? -5.215 9.879 -5.459 1.00 92.06 88 GLU A C 1
ATOM 693 O O . GLU A 1 88 ? -4.524 9.677 -4.463 1.00 92.06 88 GLU A O 1
ATOM 698 N N . CYS A 1 89 ? -4.782 9.617 -6.693 1.00 94.69 89 CYS A N 1
ATOM 699 C CA . CYS A 1 89 ? -3.460 9.075 -7.003 1.00 94.69 89 CYS A CA 1
ATOM 700 C C . CYS A 1 89 ? -2.803 9.893 -8.119 1.00 94.69 89 CYS A C 1
ATOM 702 O O . CYS A 1 89 ? -3.466 10.279 -9.082 1.00 94.69 89 CYS A O 1
ATOM 704 N N . LEU A 1 90 ? -1.483 10.074 -8.046 1.00 97.50 90 LEU A N 1
ATOM 705 C CA . LEU A 1 90 ? -0.699 10.597 -9.167 1.00 97.50 90 LEU A CA 1
ATOM 706 C C . LEU A 1 90 ? -0.242 9.425 -10.037 1.00 97.50 90 LEU A C 1
ATOM 708 O O . LEU A 1 90 ? 0.455 8.537 -9.550 1.00 97.50 90 LEU A O 1
ATOM 712 N N . ILE A 1 91 ? -0.628 9.412 -11.316 1.00 96.56 91 ILE A N 1
ATOM 713 C CA . ILE A 1 91 ? -0.318 8.310 -12.238 1.00 96.56 91 ILE A CA 1
ATOM 714 C C . ILE A 1 91 ? 0.710 8.761 -13.276 1.00 96.56 91 ILE A C 1
ATOM 716 O O . ILE A 1 91 ? 0.442 9.647 -14.085 1.00 96.56 91 ILE A O 1
ATOM 720 N N . GLY A 1 92 ? 1.875 8.114 -13.283 1.00 96.31 92 GLY A N 1
ATOM 721 C CA . GLY A 1 92 ? 2.903 8.277 -14.309 1.00 96.31 92 GLY A CA 1
ATOM 722 C C . GLY A 1 92 ? 2.934 7.091 -15.272 1.00 96.31 92 GLY A C 1
ATOM 723 O O . GLY A 1 92 ? 3.131 5.952 -14.851 1.00 96.31 92 GLY A O 1
ATOM 724 N N . THR A 1 93 ? 2.794 7.342 -16.574 1.00 96.50 93 THR A N 1
ATOM 725 C CA . THR A 1 93 ? 2.876 6.288 -17.595 1.00 96.50 93 THR A CA 1
ATOM 726 C C . THR A 1 93 ? 4.016 6.516 -18.573 1.00 96.50 93 THR A C 1
ATOM 728 O O . THR A 1 93 ? 4.164 7.617 -19.098 1.00 96.50 93 THR A O 1
ATOM 731 N N . ALA A 1 94 ? 4.789 5.471 -18.866 1.00 95.88 94 ALA A N 1
ATOM 732 C CA . ALA A 1 94 ? 5.766 5.484 -19.955 1.00 95.88 94 ALA A CA 1
ATOM 733 C C . ALA A 1 94 ? 6.048 4.057 -20.458 1.00 95.88 94 ALA A C 1
ATOM 735 O O . ALA A 1 94 ? 6.045 3.133 -19.641 1.00 95.88 94 ALA A O 1
ATOM 736 N N . PRO A 1 95 ? 6.392 3.856 -21.749 1.00 94.75 95 PRO A N 1
ATOM 737 C CA . PRO A 1 95 ? 6.635 2.520 -22.308 1.00 94.75 95 PRO A CA 1
ATOM 738 C C . PRO A 1 95 ? 7.644 1.681 -21.507 1.00 94.75 95 PRO A C 1
ATOM 740 O O . PRO A 1 95 ? 7.444 0.497 -21.263 1.00 94.75 95 PRO A O 1
ATOM 743 N N . ALA A 1 96 ? 8.717 2.307 -21.015 1.00 94.69 96 ALA A N 1
ATOM 744 C CA . ALA A 1 96 ? 9.754 1.616 -20.250 1.00 94.69 96 ALA A CA 1
ATOM 745 C C . ALA A 1 96 ? 9.361 1.288 -18.793 1.00 94.69 96 ALA A C 1
ATOM 747 O O . ALA A 1 96 ? 10.066 0.517 -18.141 1.00 94.69 96 ALA A O 1
ATOM 748 N N . MET A 1 97 ? 8.266 1.840 -18.257 1.00 94.00 97 MET A N 1
ATOM 749 C CA . MET A 1 97 ? 7.863 1.629 -16.856 1.00 94.00 97 MET A CA 1
ATOM 750 C C . MET A 1 97 ? 7.308 0.226 -16.593 1.00 94.00 97 MET A C 1
ATOM 752 O O . MET A 1 97 ? 7.301 -0.218 -15.446 1.00 94.00 97 MET A O 1
ATOM 756 N N . GLY A 1 98 ? 6.949 -0.533 -17.635 1.00 88.75 98 GLY A N 1
ATOM 757 C CA . GLY A 1 98 ? 6.576 -1.944 -17.495 1.00 88.75 98 GLY A CA 1
ATOM 758 C C . GLY A 1 98 ? 7.667 -2.797 -16.833 1.00 88.75 98 GLY A C 1
ATOM 759 O O . GLY A 1 98 ? 7.361 -3.808 -16.206 1.00 88.75 98 GLY A O 1
ATOM 760 N N . ARG A 1 99 ? 8.937 -2.367 -16.889 1.00 91.38 99 ARG A N 1
ATOM 761 C CA . ARG A 1 99 ? 10.062 -3.050 -16.228 1.00 91.38 99 ARG A CA 1
ATOM 762 C C . ARG A 1 99 ? 10.026 -2.967 -14.694 1.00 91.38 99 ARG A C 1
ATOM 764 O O . ARG A 1 99 ? 10.691 -3.765 -14.056 1.00 91.38 99 ARG A O 1
ATOM 771 N N . TRP A 1 100 ? 9.277 -2.026 -14.109 1.00 88.06 100 TRP A N 1
ATOM 772 C CA . TRP A 1 100 ? 9.137 -1.869 -12.646 1.00 88.06 100 TRP A CA 1
ATOM 773 C C . TRP A 1 100 ? 7.996 -2.720 -12.079 1.00 88.06 100 TRP A C 1
ATOM 775 O O . TRP A 1 100 ? 7.916 -2.960 -10.876 1.00 88.06 100 TRP A O 1
ATOM 785 N N . ALA A 1 101 ? 7.105 -3.178 -12.961 1.00 80.62 101 ALA A N 1
ATOM 786 C CA . ALA A 1 101 ? 5.981 -4.041 -12.632 1.00 80.62 101 ALA A CA 1
ATOM 787 C C . ALA A 1 101 ? 6.305 -5.538 -12.723 1.00 80.62 101 ALA A C 1
ATOM 789 O O . ALA A 1 101 ? 5.430 -6.342 -12.385 1.00 80.62 101 ALA A O 1
ATOM 790 N N . ARG A 1 102 ? 7.510 -5.870 -13.205 1.00 79.81 102 ARG A N 1
ATOM 791 C CA . ARG A 1 102 ? 8.076 -7.224 -13.235 1.00 79.81 102 ARG A CA 1
ATOM 792 C C . ARG A 1 102 ? 8.487 -7.654 -11.842 1.00 79.81 102 ARG A C 1
ATOM 794 O O . ARG A 1 102 ? 8.644 -6.749 -10.990 1.00 79.81 102 ARG A O 1
#

Organism: NCBI:txid58340

Radius of gyration: 13.36 Å; Cα contacts (8 Å, |Δi|>4): 171; chains: 1; bounding box: 26×26×36 Å

Secondary structure (DSSP, 8-state):
-EE-S-HHHHHHTTTS--HHHHHHHHHTT--GGG--SHHHHHHHHHHHTT---PPPEEEESSTTSEEEEE-HHHHHHHHHTT-SS----EEEE-GGGGGG--

Nearest PDB structures (foldseek):
  7nfu-assembly1_A  TM=7.607E-01  e=1.173E+00  Geobacillus thermoleovorans CCB_US3_UF5
  7ng0-assembly1_A-2  TM=7.427E-01  e=1.430E+00  Geobacillus thermoleovorans CCB_US3_UF5
  2hwj-assembly1_B  TM=6.454E-01  e=1.992E+00  Agrobacterium fabrum str. C58
  2rii-assembly1_Y  TM=5.962E-01  e=2.274E+00  Homo sapiens